Protein AF-A0A061QV25-F1 (afdb_monomer)

Mean predicted aligned error: 10.91 Å

Secondary structure (DSSP, 8-state):
---TTS-PPPPHHHHHHHHHHHHHHHTTHHHHHHHHHHHHHHH--S-HHHHHHHHHH-SSGGGGPBPTTT--BHHHHHHHHHHHHHH-TT-SSEEEHHHHHHHHHHHHTTTS-HHHHHHHHHHH--S-SSEEEHHHHHHHHHHHHTTS-HHHHHHHHHHHT-

Foldseek 3Di:
DPDPPVPDPPDPVVVVVVVVVCVCVVVVVVVLVVVLVVCCVVQVQPDSVQLNVCCVPDPDNQQSRADPQLSHGVVLLVLLVVLVVLQPPVPPQKHFLVSVLVLCCVQVVVQDPNVVVVVLSVVLCPVVPRIDGSSSSSNSVSVRCVPPDPVVSVVSSVSSND

Radius of gyration: 24.18 Å; Cα contacts (8 Å, |Δi|>4): 118; chains: 1; bounding box: 62×30×82 Å

Structure (mmCIF, N/CA/C/O backbone):
data_AF-A0A061QV25-F1
#
_entry.id   AF-A0A061QV25-F1
#
loop_
_atom_site.group_PDB
_atom_site.id
_atom_site.type_symbol
_atom_site.label_atom_id
_atom_site.label_alt_id
_atom_site.label_comp_id
_atom_site.label_asym_id
_atom_site.label_entity_id
_atom_site.label_seq_id
_atom_site.pdbx_PDB_ins_code
_atom_site.Cartn_x
_atom_site.Cartn_y
_atom_site.Cartn_z
_atom_site.occupancy
_atom_site.B_iso_or_equiv
_atom_site.auth_seq_id
_atom_site.auth_comp_id
_atom_site.auth_asym_id
_atom_site.auth_atom_id
_atom_site.pdbx_PDB_model_num
ATOM 1 N N . MET A 1 1 ? 40.208 -1.517 -59.975 1.00 44.09 1 MET A N 1
ATOM 2 C CA . MET A 1 1 ? 39.619 -0.230 -59.551 1.00 44.09 1 MET A CA 1
ATOM 3 C C . MET A 1 1 ? 38.398 -0.573 -58.708 1.00 44.09 1 MET A C 1
ATOM 5 O O . MET A 1 1 ? 37.330 -0.804 -59.261 1.00 44.09 1 MET A O 1
ATOM 9 N N . VAL A 1 2 ? 38.594 -0.791 -57.404 1.00 48.84 2 VAL A N 1
ATOM 10 C CA . VAL A 1 2 ? 37.489 -1.105 -56.482 1.00 48.84 2 VAL A CA 1
ATOM 11 C C . VAL A 1 2 ? 36.671 0.175 -56.362 1.00 48.84 2 VAL A C 1
ATOM 13 O O . VAL A 1 2 ? 37.226 1.235 -56.077 1.00 48.84 2 VAL A O 1
ATOM 16 N N . ARG A 1 3 ? 35.397 0.118 -56.752 1.00 46.81 3 ARG A N 1
ATOM 17 C CA . ARG A 1 3 ? 34.536 1.298 -56.796 1.00 46.81 3 ARG A CA 1
ATOM 18 C C . ARG A 1 3 ? 34.309 1.776 -55.361 1.00 46.81 3 ARG A C 1
ATOM 20 O O .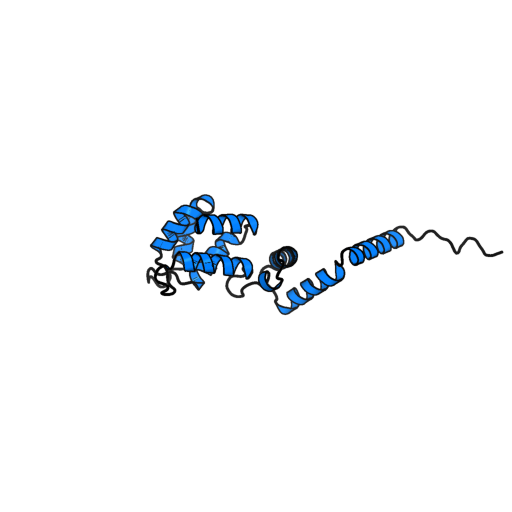 ARG A 1 3 ? 33.953 0.983 -54.503 1.00 46.81 3 ARG A O 1
ATOM 27 N N . HIS A 1 4 ? 34.453 3.078 -55.138 1.00 51.75 4 HIS A N 1
ATOM 28 C CA . HIS A 1 4 ? 34.152 3.804 -53.893 1.00 51.75 4 HIS A CA 1
ATOM 29 C C . HIS A 1 4 ? 32.644 3.790 -53.522 1.00 51.75 4 HIS A C 1
ATOM 31 O O . HIS A 1 4 ? 32.154 4.717 -52.892 1.00 51.75 4 HIS A O 1
ATOM 37 N N . VAL A 1 5 ? 31.889 2.784 -53.976 1.00 45.66 5 VAL A N 1
ATOM 38 C CA . VAL A 1 5 ? 30.440 2.631 -53.760 1.00 45.66 5 VAL A CA 1
ATOM 39 C C . VAL A 1 5 ? 30.118 1.673 -52.611 1.00 45.66 5 VAL A C 1
ATOM 41 O O . VAL A 1 5 ? 28.973 1.630 -52.186 1.00 45.66 5 VAL A O 1
ATOM 44 N N . ASP A 1 6 ? 31.119 0.960 -52.083 1.00 50.97 6 ASP A N 1
ATOM 45 C CA . ASP A 1 6 ? 30.957 0.036 -50.948 1.00 50.97 6 ASP A CA 1
ATOM 46 C C . ASP A 1 6 ? 31.120 0.727 -49.579 1.00 50.97 6 ASP A C 1
ATOM 48 O O . ASP A 1 6 ? 31.023 0.084 -48.540 1.00 50.97 6 ASP A O 1
ATOM 52 N N . ALA A 1 7 ? 31.358 2.041 -49.567 1.00 58.09 7 ALA A N 1
ATOM 53 C CA . ALA A 1 7 ? 31.405 2.869 -48.364 1.00 58.09 7 ALA A CA 1
ATOM 54 C C . ALA A 1 7 ? 30.328 3.956 -48.457 1.00 58.09 7 ALA A C 1
ATOM 56 O O . ALA A 1 7 ? 30.626 5.148 -48.491 1.00 58.09 7 ALA A O 1
ATOM 57 N N . LEU A 1 8 ? 29.069 3.539 -48.606 1.00 56.41 8 LEU A N 1
ATOM 58 C CA . LEU A 1 8 ? 27.955 4.433 -48.317 1.00 56.41 8 LEU A CA 1
ATOM 59 C C . LEU A 1 8 ? 27.923 4.614 -46.801 1.00 56.41 8 LEU A C 1
ATOM 61 O O . LEU A 1 8 ? 27.930 3.623 -46.071 1.00 56.41 8 LEU A O 1
ATOM 65 N N . ASP A 1 9 ? 27.924 5.865 -46.339 1.00 60.78 9 ASP A N 1
ATOM 66 C CA . ASP A 1 9 ? 27.658 6.137 -44.932 1.00 60.78 9 ASP A CA 1
ATOM 67 C C . ASP A 1 9 ? 26.323 5.471 -44.570 1.00 60.78 9 ASP A C 1
ATOM 69 O O . ASP A 1 9 ? 25.354 5.629 -45.328 1.00 60.78 9 ASP A O 1
ATOM 73 N N . PRO A 1 10 ? 26.263 4.711 -43.461 1.00 61.62 10 PRO A N 1
ATOM 74 C CA . PRO A 1 10 ? 25.038 4.048 -43.048 1.00 61.62 10 PRO A CA 1
ATOM 75 C C . PRO A 1 10 ? 23.926 5.084 -42.971 1.00 61.62 10 PRO A C 1
ATOM 77 O O . PRO A 1 10 ? 24.135 6.214 -42.498 1.00 61.62 10 PRO A O 1
ATOM 80 N N . LEU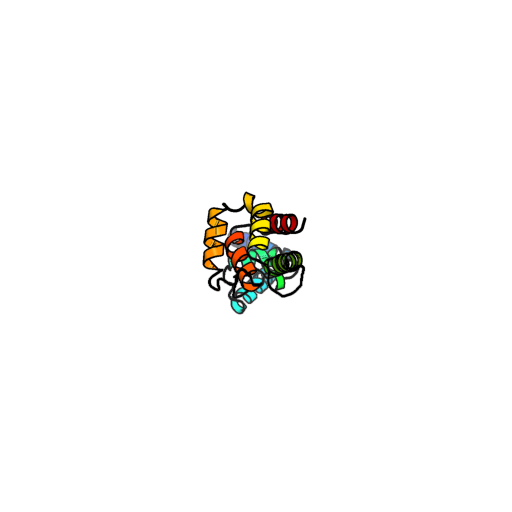 A 1 11 ? 22.759 4.707 -43.497 1.00 63.84 11 LEU A N 1
ATOM 81 C CA . LEU A 1 11 ? 21.613 5.603 -43.558 1.00 63.84 11 LEU A CA 1
ATOM 82 C C . LEU A 1 11 ? 21.346 6.156 -42.148 1.00 63.84 11 LEU A C 1
ATOM 84 O O . LEU A 1 11 ? 21.580 5.449 -41.163 1.00 63.84 11 LEU A O 1
ATOM 88 N N . PRO A 1 12 ? 20.864 7.403 -42.014 1.00 65.25 12 PRO A N 1
ATOM 89 C CA . PRO A 1 12 ? 20.603 8.005 -40.707 1.00 65.25 12 PRO A CA 1
ATOM 90 C C . PRO A 1 12 ? 19.803 7.076 -39.780 1.00 65.25 12 PRO A C 1
ATOM 92 O O . PRO A 1 12 ? 20.125 6.967 -38.601 1.00 65.25 12 PRO A O 1
ATOM 95 N N . ASP A 1 13 ? 18.851 6.330 -40.345 1.00 68.25 13 ASP A N 1
ATOM 96 C CA . ASP A 1 13 ? 18.015 5.354 -39.643 1.00 68.25 13 ASP A CA 1
ATOM 97 C C . ASP A 1 13 ? 18.793 4.120 -39.143 1.00 68.25 13 ASP A C 1
ATOM 99 O O . ASP A 1 13 ? 18.499 3.609 -38.065 1.00 68.25 13 ASP A O 1
ATOM 103 N N . GLU A 1 14 ? 19.806 3.647 -39.878 1.00 73.25 14 GLU A N 1
ATOM 104 C CA . GLU A 1 14 ? 20.665 2.534 -39.441 1.00 73.25 14 GLU A CA 1
ATOM 105 C C . GLU A 1 14 ? 21.566 2.957 -38.279 1.00 73.25 14 GLU A C 1
ATOM 107 O O . GLU A 1 14 ? 21.674 2.232 -37.293 1.00 73.25 14 GLU A O 1
ATOM 112 N N . ARG A 1 15 ? 22.133 4.169 -38.338 1.00 71.38 15 ARG A N 1
ATOM 113 C CA . ARG A 1 15 ? 22.953 4.720 -37.247 1.00 71.38 15 ARG A CA 1
ATOM 114 C C . ARG A 1 15 ? 22.147 4.958 -35.977 1.00 71.38 15 ARG A C 1
ATOM 116 O O . ARG A 1 15 ? 22.659 4.726 -34.887 1.00 71.38 15 ARG A O 1
ATOM 123 N N . ILE A 1 16 ? 20.911 5.439 -36.113 1.00 71.75 16 ILE A N 1
ATOM 124 C CA . ILE A 1 16 ? 19.990 5.611 -34.983 1.00 71.75 16 ILE A CA 1
ATOM 125 C C . ILE A 1 16 ? 19.665 4.243 -34.380 1.00 71.75 16 ILE A C 1
ATOM 127 O O . ILE A 1 16 ? 19.797 4.066 -33.177 1.00 71.75 16 ILE A O 1
ATOM 131 N N . LYS A 1 17 ? 19.356 3.244 -35.213 1.00 76.50 17 LYS A N 1
ATOM 132 C CA . LYS A 1 17 ? 19.066 1.881 -34.754 1.00 76.50 17 LYS A CA 1
ATOM 133 C C . LYS A 1 17 ? 20.247 1.223 -34.030 1.00 76.50 17 LYS A C 1
ATOM 135 O O . LYS A 1 17 ? 20.035 0.531 -33.039 1.00 76.50 17 LYS A O 1
ATOM 140 N N . GLU A 1 18 ? 21.474 1.420 -34.508 1.00 78.25 18 GLU A N 1
ATOM 141 C CA . GLU A 1 18 ? 22.686 0.936 -33.832 1.00 78.25 18 GLU A CA 1
ATOM 142 C C . GLU A 1 18 ? 22.920 1.650 -32.496 1.00 78.25 18 GLU A C 1
ATOM 144 O O . GLU A 1 18 ? 23.213 0.989 -31.502 1.00 78.25 18 GLU A O 1
ATOM 149 N N . GLN A 1 19 ? 22.730 2.973 -32.443 1.00 73.81 19 GLN A N 1
ATOM 150 C CA . GLN A 1 19 ? 22.835 3.745 -31.198 1.00 73.81 19 GLN A CA 1
ATOM 151 C C . GLN A 1 19 ? 21.773 3.336 -30.174 1.00 73.81 19 GLN A C 1
ATOM 153 O O . GLN A 1 19 ? 22.088 3.193 -28.993 1.00 73.81 19 GLN A O 1
ATOM 158 N N . ASP A 1 20 ? 20.539 3.103 -30.621 1.00 73.50 20 ASP A N 1
ATOM 159 C CA . ASP A 1 20 ? 19.451 2.612 -29.778 1.00 73.50 20 ASP A CA 1
ATOM 160 C C . ASP A 1 20 ? 19.766 1.203 -29.249 1.00 73.50 20 ASP A C 1
ATOM 162 O O . ASP A 1 20 ? 19.610 0.941 -28.057 1.00 73.50 20 ASP A O 1
ATOM 166 N N . ALA A 1 21 ? 20.280 0.305 -30.098 1.00 75.62 21 ALA A N 1
ATOM 167 C CA . ALA A 1 21 ? 20.674 -1.046 -29.696 1.00 75.62 21 ALA A CA 1
ATOM 168 C C . ALA A 1 21 ? 21.850 -1.048 -28.703 1.00 75.62 21 ALA A C 1
ATOM 170 O O . ALA A 1 21 ? 21.822 -1.775 -27.706 1.00 75.62 21 ALA A O 1
ATOM 171 N N . GLU A 1 22 ? 22.869 -0.214 -28.930 1.00 77.69 22 GLU A N 1
ATOM 172 C CA . GLU A 1 22 ? 23.967 -0.029 -27.977 1.00 77.69 22 GLU A CA 1
ATOM 173 C C . GLU A 1 22 ? 23.465 0.534 -26.649 1.00 77.69 22 GLU A C 1
ATOM 175 O O . GLU A 1 22 ? 23.900 0.077 -25.592 1.00 77.69 22 GLU A O 1
ATOM 180 N N . TYR A 1 23 ? 22.543 1.497 -26.676 1.00 75.44 23 TYR A N 1
ATOM 181 C CA . TYR A 1 23 ? 21.963 2.078 -25.470 1.00 75.44 23 TYR A CA 1
ATOM 182 C C . TYR A 1 23 ? 21.192 1.032 -24.652 1.00 75.44 23 TYR A C 1
ATOM 184 O O . TYR A 1 23 ? 21.429 0.893 -23.448 1.00 75.44 23 TYR A O 1
ATOM 192 N N . LEU A 1 24 ? 20.324 0.252 -25.301 1.00 74.31 24 LEU A N 1
ATOM 193 C CA . LEU A 1 24 ? 19.533 -0.802 -24.661 1.00 74.31 24 LEU A CA 1
ATOM 194 C C . LEU A 1 24 ? 20.417 -1.888 -24.037 1.00 74.31 24 LEU A C 1
ATOM 196 O O . LEU A 1 24 ? 20.215 -2.255 -22.876 1.00 74.31 24 LEU A O 1
ATOM 200 N N . SER A 1 25 ? 21.444 -2.334 -24.767 1.00 76.88 25 SER A N 1
ATOM 201 C CA . SER A 1 25 ? 22.397 -3.335 -24.284 1.00 76.88 25 SER A CA 1
ATOM 202 C C . SER A 1 25 ? 23.269 -2.796 -23.148 1.00 76.88 25 SER A C 1
ATOM 204 O O . SER A 1 25 ? 23.413 -3.445 -22.112 1.00 76.88 25 SER A O 1
ATOM 206 N N . ARG A 1 26 ? 23.797 -1.573 -23.284 1.00 80.00 26 ARG A N 1
ATOM 207 C CA . ARG A 1 26 ? 24.657 -0.937 -22.273 1.00 80.00 26 ARG A CA 1
ATOM 208 C C . ARG A 1 26 ? 23.951 -0.749 -20.936 1.00 80.00 26 ARG A C 1
ATOM 210 O O . ARG A 1 26 ? 24.594 -0.832 -19.891 1.00 80.00 26 ARG A O 1
ATOM 217 N N . HIS A 1 27 ? 22.655 -0.464 -20.971 1.00 73.94 27 HIS A N 1
ATOM 218 C CA . HIS A 1 27 ? 21.843 -0.251 -19.778 1.00 73.94 27 HIS A CA 1
ATOM 219 C C . HIS A 1 27 ? 21.061 -1.500 -19.348 1.00 73.94 27 HIS A C 1
ATOM 221 O O . HIS A 1 27 ? 20.286 -1.421 -18.397 1.00 73.94 27 HIS A O 1
ATOM 227 N N . ASN A 1 28 ? 21.282 -2.645 -20.009 1.00 78.81 28 ASN A N 1
ATOM 228 C CA . ASN A 1 28 ? 20.613 -3.919 -19.729 1.00 78.81 28 ASN A CA 1
ATOM 229 C C . ASN A 1 28 ? 19.071 -3.798 -19.719 1.00 78.81 28 ASN A C 1
ATOM 231 O O . ASN A 1 28 ? 18.374 -4.503 -18.983 1.00 78.81 28 ASN A O 1
ATOM 235 N N . ILE A 1 29 ? 18.546 -2.864 -20.523 1.00 77.31 29 ILE A N 1
ATOM 236 C CA . ILE A 1 29 ? 17.126 -2.491 -20.543 1.00 77.31 29 ILE A CA 1
ATOM 237 C C . ILE A 1 29 ? 16.299 -3.631 -21.129 1.00 77.31 29 ILE A C 1
ATOM 239 O O . ILE A 1 29 ? 15.216 -3.901 -20.621 1.00 77.31 29 ILE A O 1
ATOM 243 N N . ASP A 1 30 ? 16.822 -4.340 -22.132 1.00 76.00 30 ASP A N 1
ATOM 244 C CA . ASP A 1 30 ? 16.099 -5.419 -22.811 1.00 76.00 30 ASP A CA 1
ATOM 245 C C . ASP A 1 30 ? 15.748 -6.565 -21.860 1.00 76.00 30 ASP A C 1
ATOM 247 O O . ASP A 1 30 ? 14.586 -6.949 -21.768 1.00 76.00 30 ASP A O 1
ATOM 251 N N . SER A 1 31 ? 16.718 -7.055 -21.081 1.00 81.75 31 SER A N 1
ATOM 252 C CA . SER A 1 31 ? 16.471 -8.122 -20.102 1.00 81.75 31 SER A CA 1
ATOM 253 C C . SER A 1 31 ? 15.532 -7.676 -18.983 1.00 81.75 31 SER A C 1
ATOM 255 O O . SER A 1 31 ? 14.682 -8.438 -18.537 1.00 81.75 31 SER A O 1
ATOM 257 N N . LEU A 1 32 ? 15.660 -6.423 -18.538 1.00 81.00 32 LEU A N 1
ATOM 258 C CA . LEU A 1 32 ? 14.824 -5.878 -17.473 1.00 81.00 32 LEU A CA 1
ATOM 259 C C . LEU A 1 32 ? 13.376 -5.687 -17.947 1.00 81.00 32 LEU A C 1
ATOM 261 O O . LEU A 1 32 ? 12.430 -5.995 -17.224 1.00 81.00 32 LEU A O 1
ATOM 265 N N . PHE A 1 33 ? 13.193 -5.217 -19.179 1.00 83.19 33 PHE A N 1
ATOM 266 C CA . PHE A 1 33 ? 11.877 -5.086 -19.785 1.00 83.19 33 PHE A CA 1
ATOM 267 C C . PHE A 1 33 ? 11.254 -6.455 -20.079 1.00 83.19 33 PHE A C 1
ATOM 269 O O . PHE A 1 33 ? 10.069 -6.644 -19.809 1.00 83.19 33 PHE A O 1
ATOM 276 N N . GLU A 1 34 ? 12.041 -7.422 -20.558 1.00 86.88 34 GLU A N 1
ATOM 277 C CA . GLU A 1 34 ? 11.600 -8.803 -20.759 1.00 86.88 34 GLU A CA 1
ATOM 278 C C . GLU A 1 34 ? 11.091 -9.422 -19.451 1.00 86.88 34 GLU A C 1
ATOM 280 O O . GLU A 1 34 ? 9.966 -9.925 -19.413 1.00 86.88 34 GLU A O 1
ATOM 285 N N . ASP A 1 35 ? 11.851 -9.304 -18.361 1.00 88.44 35 ASP A N 1
ATOM 286 C CA . ASP A 1 35 ? 11.457 -9.817 -17.048 1.00 88.44 35 ASP A CA 1
ATOM 287 C C . ASP A 1 35 ? 10.148 -9.184 -16.550 1.00 88.44 35 ASP A C 1
ATOM 289 O O . ASP A 1 35 ? 9.250 -9.882 -16.063 1.00 88.44 35 ASP A O 1
ATOM 293 N N . ILE A 1 36 ? 10.002 -7.860 -16.686 1.00 87.44 36 ILE A N 1
ATOM 294 C CA . ILE A 1 36 ? 8.782 -7.145 -16.284 1.00 87.44 36 ILE A CA 1
ATOM 295 C C . ILE A 1 36 ? 7.590 -7.585 -17.143 1.00 87.44 36 ILE A C 1
ATOM 297 O O . ILE A 1 36 ? 6.510 -7.843 -16.604 1.00 87.44 36 ILE A O 1
ATOM 301 N N . LEU A 1 37 ? 7.765 -7.721 -18.462 1.00 88.44 37 LEU A N 1
ATOM 302 C CA . LEU A 1 37 ? 6.715 -8.194 -19.366 1.00 88.44 37 LEU A CA 1
ATOM 303 C C . LEU A 1 37 ? 6.288 -9.631 -19.053 1.00 88.44 37 LEU A C 1
ATOM 305 O O . LEU A 1 37 ? 5.088 -9.915 -19.006 1.00 88.44 37 LEU A O 1
ATOM 309 N N . GLN A 1 38 ? 7.236 -10.533 -18.793 1.00 90.31 38 GLN A N 1
ATOM 310 C CA . GLN A 1 38 ? 6.924 -11.904 -18.389 1.00 90.31 38 GLN A CA 1
ATOM 311 C C . GLN A 1 38 ? 6.108 -11.913 -17.091 1.00 90.31 38 GLN A C 1
ATOM 313 O O . GLN A 1 38 ? 5.066 -12.569 -17.008 1.00 90.31 38 GLN A O 1
ATOM 318 N N . ARG A 1 39 ? 6.517 -11.121 -16.094 1.00 89.25 39 ARG A N 1
ATOM 319 C CA . ARG A 1 39 ? 5.787 -10.987 -14.825 1.00 89.25 39 ARG A CA 1
ATOM 320 C C . ARG A 1 39 ? 4.385 -10.407 -15.014 1.00 89.25 39 ARG A C 1
ATOM 322 O O . ARG A 1 39 ? 3.453 -10.913 -14.393 1.00 89.25 39 ARG A O 1
ATOM 329 N N . LEU A 1 40 ? 4.202 -9.418 -15.892 1.00 89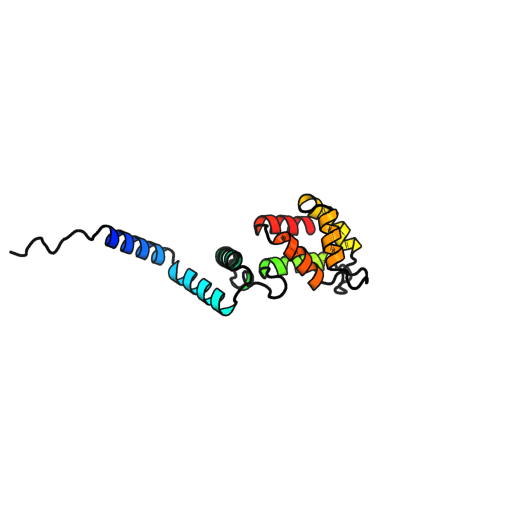.69 40 LEU A N 1
ATOM 330 C CA . LEU A 1 40 ? 2.880 -8.872 -16.226 1.00 89.69 40 LEU A CA 1
ATOM 331 C C . LEU A 1 40 ? 1.944 -9.941 -16.801 1.00 89.69 40 LEU A C 1
ATOM 333 O O . LEU A 1 40 ? 0.778 -10.009 -16.410 1.00 89.69 40 LEU A O 1
ATOM 337 N N . LEU A 1 41 ? 2.445 -10.797 -17.697 1.00 90.00 41 LEU A N 1
ATOM 338 C CA . LEU A 1 41 ? 1.646 -11.857 -18.321 1.00 90.00 41 LEU A CA 1
ATOM 339 C C . LEU A 1 41 ? 1.246 -12.955 -17.329 1.00 90.00 41 LEU A C 1
ATOM 341 O O . LEU A 1 41 ? 0.127 -13.473 -17.408 1.00 90.00 41 LEU A O 1
ATOM 345 N N . VAL A 1 42 ? 2.148 -13.302 -16.408 1.00 90.00 42 VAL A N 1
ATOM 346 C CA . VAL A 1 42 ? 1.915 -14.326 -15.382 1.00 90.00 42 VAL A CA 1
ATOM 347 C C . VAL A 1 42 ? 0.981 -13.805 -14.292 1.00 90.00 42 VAL A C 1
ATOM 349 O O . VAL A 1 42 ? 0.009 -14.473 -13.948 1.00 90.00 42 VAL A O 1
ATOM 352 N N . GLN A 1 43 ? 1.262 -12.620 -13.748 1.00 87.25 43 GLN A N 1
ATOM 353 C CA . GLN A 1 43 ? 0.560 -12.104 -12.573 1.00 87.25 43 GLN A CA 1
ATOM 354 C C . GLN A 1 43 ? -0.732 -11.363 -12.906 1.00 87.25 43 GLN A C 1
ATOM 356 O O . GLN A 1 43 ? -1.633 -11.341 -12.072 1.00 87.25 43 GLN A O 1
ATOM 361 N N . LYS A 1 44 ? -0.831 -10.771 -14.105 1.00 88.94 44 LYS A N 1
ATOM 362 C CA . LYS A 1 44 ? -1.985 -9.975 -14.561 1.00 88.94 44 LYS A CA 1
ATOM 363 C C . LYS A 1 44 ? -2.463 -8.980 -13.487 1.00 88.94 44 LYS A C 1
ATOM 365 O O . LYS A 1 44 ? -3.608 -9.074 -13.033 1.00 88.94 44 LYS A O 1
ATOM 370 N N . PRO A 1 45 ? -1.581 -8.066 -13.036 1.00 89.62 45 PRO A N 1
ATOM 371 C CA . PRO A 1 45 ? -1.894 -7.129 -11.962 1.00 89.62 45 PRO A CA 1
ATOM 372 C C . PRO A 1 45 ? -3.085 -6.234 -12.323 1.00 89.62 45 PRO A C 1
ATOM 374 O O . PRO A 1 45 ? -3.341 -5.955 -13.494 1.00 89.62 45 PRO A O 1
ATOM 377 N N . LYS A 1 46 ? -3.809 -5.742 -11.312 1.00 87.50 46 LYS A N 1
ATOM 378 C CA . LYS A 1 46 ? -4.947 -4.834 -11.531 1.00 87.50 46 LYS A CA 1
ATOM 379 C C . LYS A 1 46 ? -4.481 -3.493 -12.101 1.00 87.50 46 LYS A C 1
ATOM 381 O O . LYS A 1 46 ? -5.103 -2.975 -13.026 1.00 87.50 46 LYS A O 1
ATOM 386 N N . ASP A 1 47 ? -3.381 -2.957 -11.577 1.00 88.44 47 ASP A N 1
ATOM 387 C CA . ASP A 1 47 ? -2.760 -1.720 -12.049 1.00 88.44 47 ASP A CA 1
ATOM 388 C C . ASP A 1 47 ? -1.402 -2.015 -12.698 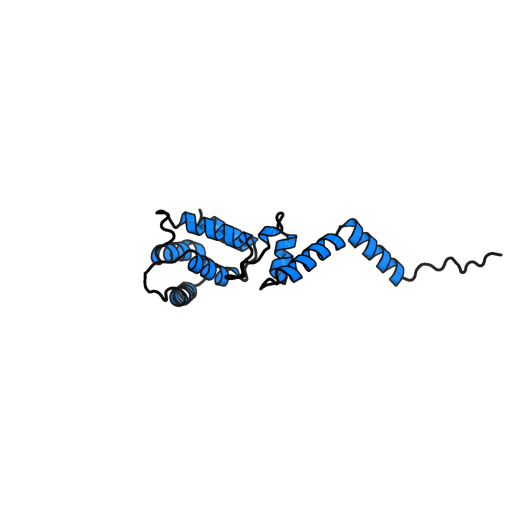1.00 88.44 47 ASP A C 1
ATOM 390 O O . ASP A 1 47 ? -0.366 -2.089 -12.039 1.00 88.44 47 ASP A O 1
ATOM 394 N N . HIS A 1 48 ? -1.412 -2.211 -14.013 1.00 89.62 48 HIS A N 1
ATOM 395 C CA . HIS A 1 48 ? -0.226 -2.595 -14.775 1.00 89.62 48 HIS A CA 1
ATOM 396 C C . HIS A 1 48 ? 0.859 -1.511 -14.738 1.00 89.62 48 HIS A C 1
ATOM 398 O O . HIS A 1 48 ? 2.042 -1.835 -14.690 1.00 89.62 48 HIS A O 1
ATOM 404 N N . ILE A 1 49 ? 0.474 -0.229 -14.730 1.00 88.31 49 ILE A N 1
ATOM 405 C CA . ILE A 1 49 ? 1.433 0.881 -14.725 1.00 88.31 49 ILE A CA 1
ATOM 406 C C . ILE A 1 49 ? 2.091 0.989 -13.356 1.00 88.31 49 ILE A C 1
ATOM 408 O O . ILE A 1 49 ? 3.316 1.067 -13.280 1.00 88.31 49 ILE A O 1
ATOM 412 N N . GLN A 1 50 ? 1.305 0.918 -12.279 1.00 86.38 50 GLN A N 1
ATOM 413 C CA . GLN A 1 50 ? 1.867 0.919 -10.933 1.00 86.38 50 GLN A CA 1
ATOM 414 C C . GLN A 1 50 ? 2.760 -0.304 -10.696 1.00 86.38 50 GLN A C 1
ATOM 416 O O . GLN A 1 50 ? 3.809 -0.165 -10.080 1.00 86.38 50 GLN A O 1
ATOM 421 N N . PHE A 1 51 ? 2.407 -1.476 -11.236 1.00 90.44 51 PHE A N 1
ATOM 422 C CA . PHE A 1 51 ? 3.251 -2.673 -11.161 1.00 90.44 51 PHE A CA 1
ATOM 423 C C . PHE A 1 51 ? 4.615 -2.474 -11.832 1.00 90.44 51 PHE A C 1
ATOM 425 O O . PHE A 1 51 ? 5.632 -2.879 -11.274 1.00 90.44 51 PHE A O 1
ATOM 432 N N . ILE A 1 52 ? 4.652 -1.847 -13.014 1.00 89.06 52 ILE A N 1
ATOM 433 C CA . ILE A 1 52 ? 5.910 -1.544 -13.712 1.00 89.06 52 ILE A CA 1
ATOM 434 C C . ILE A 1 52 ? 6.732 -0.551 -12.891 1.00 89.06 52 ILE A C 1
ATOM 436 O O . ILE A 1 52 ? 7.907 -0.798 -12.652 1.00 89.06 52 ILE A O 1
ATOM 440 N N . ILE A 1 53 ? 6.115 0.540 -12.423 1.00 87.19 53 ILE A N 1
ATOM 441 C CA . ILE A 1 53 ? 6.783 1.542 -11.579 1.00 87.19 53 ILE A CA 1
ATOM 442 C C . ILE A 1 53 ? 7.392 0.872 -10.344 1.00 87.19 53 ILE A C 1
ATOM 444 O O . ILE A 1 53 ? 8.571 1.057 -10.063 1.00 87.19 53 ILE A O 1
ATOM 448 N N . ASP A 1 54 ? 6.615 0.051 -9.645 1.00 89.44 54 ASP A N 1
ATOM 449 C CA . ASP A 1 54 ? 7.064 -0.663 -8.454 1.00 89.44 54 ASP A CA 1
ATOM 450 C C . ASP A 1 54 ? 8.168 -1.683 -8.782 1.00 89.44 54 ASP A C 1
ATOM 452 O O . ASP A 1 54 ? 9.146 -1.774 -8.050 1.00 89.44 54 ASP A O 1
ATOM 456 N N . SER A 1 55 ? 8.078 -2.390 -9.913 1.00 88.75 55 SER A N 1
ATOM 457 C CA . SER A 1 55 ? 9.114 -3.338 -10.362 1.00 88.75 55 SER A CA 1
ATOM 458 C C . SER A 1 55 ? 10.434 -2.655 -10.727 1.00 88.75 55 SER A C 1
ATOM 460 O O . SER A 1 55 ? 11.481 -3.288 -10.662 1.00 88.75 55 SER A O 1
ATOM 462 N N . LEU A 1 56 ? 10.386 -1.380 -11.125 1.00 87.88 56 LEU A N 1
ATOM 463 C CA . LEU A 1 56 ? 11.569 -0.569 -11.419 1.00 87.88 56 LEU A CA 1
ATOM 464 C C . LEU A 1 56 ? 12.162 0.083 -10.167 1.00 87.88 56 LEU A C 1
ATOM 466 O O . LEU A 1 56 ? 13.363 0.337 -10.124 1.00 87.88 56 LEU A O 1
ATOM 470 N N . LEU A 1 57 ? 11.321 0.417 -9.186 1.00 85.62 57 LEU A N 1
ATOM 471 C CA . LEU A 1 57 ? 11.730 1.152 -7.989 1.00 85.62 57 LEU A CA 1
ATOM 472 C C . LEU A 1 57 ? 12.140 0.244 -6.828 1.00 85.62 57 LEU A C 1
ATOM 474 O O . LEU A 1 57 ? 12.895 0.688 -5.966 1.00 85.62 57 LEU A O 1
ATOM 478 N N . PHE A 1 58 ? 11.619 -0.980 -6.756 1.00 86.75 58 PHE A N 1
ATOM 479 C CA . PHE A 1 58 ? 11.892 -1.888 -5.647 1.00 86.75 58 PHE A CA 1
ATOM 480 C C . PHE A 1 58 ? 13.069 -2.814 -5.945 1.00 86.75 58 PHE A C 1
ATOM 482 O O . PHE A 1 58 ? 13.097 -3.493 -6.968 1.0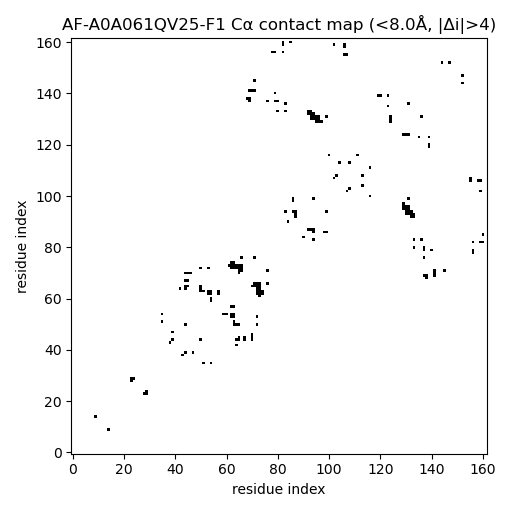0 86.75 58 PHE A O 1
ATOM 489 N N . ASP A 1 59 ? 13.992 -2.913 -4.985 1.00 85.19 59 ASP A N 1
ATOM 490 C CA . ASP A 1 59 ? 15.124 -3.846 -5.053 1.00 85.19 59 ASP A CA 1
ATOM 491 C C . ASP A 1 59 ? 14.665 -5.309 -5.085 1.00 85.19 59 ASP A C 1
ATOM 493 O O . ASP A 1 59 ? 15.303 -6.160 -5.702 1.00 85.19 59 ASP A O 1
ATOM 497 N N . ASN A 1 60 ? 13.557 -5.611 -4.398 1.00 87.31 60 ASN A N 1
ATOM 498 C CA . ASN A 1 60 ? 12.940 -6.927 -4.413 1.00 87.31 60 ASN A CA 1
ATOM 499 C C . ASN A 1 60 ? 11.732 -6.934 -5.364 1.00 87.31 60 ASN A C 1
ATOM 501 O O . ASN A 1 60 ? 10.698 -6.346 -5.043 1.00 87.31 60 ASN A O 1
ATOM 505 N N . PRO A 1 61 ? 11.790 -7.671 -6.481 1.00 84.62 61 PRO A N 1
ATOM 506 C CA . PRO A 1 61 ? 10.684 -7.740 -7.427 1.00 84.62 61 PRO A CA 1
ATOM 507 C C . PRO A 1 61 ? 9.394 -8.360 -6.860 1.00 84.62 61 PRO A C 1
ATOM 509 O O . PRO A 1 61 ? 8.313 -8.139 -7.408 1.00 84.62 61 PRO A O 1
ATOM 512 N N . ASP A 1 62 ? 9.481 -9.136 -5.774 1.00 88.62 62 ASP A N 1
ATOM 513 C CA . ASP A 1 62 ? 8.299 -9.677 -5.092 1.00 88.62 62 ASP A CA 1
ATOM 514 C C . ASP A 1 62 ? 7.481 -8.586 -4.393 1.00 88.62 62 ASP A C 1
ATOM 516 O O . ASP A 1 62 ? 6.292 -8.769 -4.134 1.00 88.62 62 ASP A O 1
ATOM 520 N N . ASP A 1 63 ? 8.086 -7.431 -4.119 1.00 90.75 63 ASP A N 1
ATOM 521 C CA . ASP A 1 63 ? 7.408 -6.314 -3.473 1.00 90.75 63 ASP A CA 1
ATOM 522 C C . ASP A 1 63 ? 6.461 -5.574 -4.410 1.00 90.75 63 ASP A C 1
ATOM 524 O O . ASP A 1 63 ? 5.484 -4.994 -3.936 1.00 90.75 63 ASP A O 1
ATOM 528 N N . ALA A 1 64 ? 6.696 -5.656 -5.723 1.00 90.25 64 ALA A N 1
ATOM 529 C CA . ALA A 1 64 ? 5.839 -5.077 -6.753 1.00 90.25 64 ALA A CA 1
ATOM 530 C C . ALA A 1 64 ? 4.573 -5.907 -7.017 1.00 90.25 64 ALA A C 1
ATOM 532 O O . ALA A 1 64 ? 3.601 -5.392 -7.571 1.00 90.25 64 ALA A O 1
ATOM 533 N N . VAL A 1 65 ? 4.560 -7.180 -6.602 1.00 91.88 65 VAL A N 1
ATOM 534 C CA . VAL A 1 65 ? 3.421 -8.093 -6.777 1.00 91.88 65 VAL A CA 1
ATOM 535 C C . VAL A 1 65 ? 2.180 -7.500 -6.144 1.00 91.88 65 VAL A C 1
ATOM 537 O O . VAL A 1 65 ? 2.190 -7.146 -4.967 1.00 91.88 65 VAL A O 1
ATOM 540 N N . GLN A 1 66 ? 1.105 -7.407 -6.919 1.00 91.44 66 GLN A N 1
ATOM 541 C CA . GLN A 1 66 ? -0.148 -6.866 -6.418 1.00 91.44 66 GLN A CA 1
ATOM 542 C C . GLN A 1 66 ? -0.963 -7.934 -5.710 1.00 91.44 66 GLN A C 1
ATOM 544 O O . GLN A 1 66 ? -1.152 -9.044 -6.208 1.00 91.44 66 GLN A O 1
ATOM 549 N N . ASP A 1 67 ? -1.478 -7.565 -4.548 1.00 89.06 67 ASP A N 1
ATOM 550 C CA . ASP A 1 67 ? -2.428 -8.365 -3.809 1.00 89.06 67 ASP A CA 1
ATOM 551 C C . ASP A 1 67 ? -3.753 -8.486 -4.597 1.00 89.06 67 ASP A C 1
ATOM 553 O O . ASP A 1 67 ? -4.317 -7.469 -5.022 1.00 89.06 67 ASP A O 1
ATOM 557 N N . PRO A 1 68 ? -4.286 -9.703 -4.813 1.00 84.56 68 PRO A N 1
ATOM 558 C CA . PRO A 1 68 ? -5.494 -9.903 -5.613 1.00 84.56 68 PRO A CA 1
ATOM 559 C C . PRO A 1 68 ? -6.745 -9.236 -5.035 1.00 84.56 68 PRO A C 1
ATOM 561 O O . PRO A 1 68 ? -7.651 -8.873 -5.794 1.00 84.56 68 PRO A O 1
ATOM 564 N N . LEU A 1 69 ? -6.824 -9.067 -3.713 1.00 81.38 69 LEU A N 1
ATOM 565 C CA . LEU A 1 69 ? -7.985 -8.482 -3.050 1.00 81.38 69 LEU A CA 1
ATOM 566 C C . LEU A 1 69 ? -7.960 -6.959 -3.207 1.00 81.38 69 LEU A C 1
ATOM 568 O O . LEU A 1 69 ? -8.851 -6.366 -3.824 1.00 81.38 69 LEU A O 1
ATOM 572 N N . THR A 1 70 ? -6.885 -6.336 -2.745 1.00 84.62 70 THR A N 1
ATOM 573 C CA . THR A 1 70 ? -6.749 -4.881 -2.627 1.00 84.62 70 THR A CA 1
ATOM 574 C C . THR A 1 70 ? -6.197 -4.204 -3.882 1.00 84.62 70 THR A C 1
ATOM 576 O O . THR A 1 70 ? -6.498 -3.036 -4.131 1.00 84.62 70 THR A O 1
ATOM 579 N N . GLY A 1 71 ? -5.429 -4.924 -4.706 1.00 86.88 71 GLY A N 1
ATOM 580 C CA . GLY A 1 71 ? -4.697 -4.378 -5.853 1.00 86.88 71 GLY A CA 1
ATOM 581 C C . GLY A 1 71 ? -3.454 -3.567 -5.473 1.00 86.88 71 GLY A C 1
ATOM 582 O O . GLY A 1 71 ? -2.830 -2.979 -6.351 1.00 86.88 71 GLY A O 1
ATOM 583 N N . MET A 1 72 ? -3.097 -3.507 -4.188 1.00 89.00 72 MET A N 1
ATOM 584 C CA . MET A 1 72 ? -1.881 -2.839 -3.726 1.00 89.00 72 MET A CA 1
ATOM 585 C C . MET A 1 72 ? -0.668 -3.740 -3.911 1.00 89.00 72 MET A C 1
ATOM 587 O O . MET A 1 72 ? -0.778 -4.958 -3.797 1.00 89.00 72 MET A O 1
ATOM 591 N N . SER A 1 73 ? 0.503 -3.150 -4.133 1.00 92.31 73 SER A N 1
ATOM 592 C CA . SER A 1 73 ? 1.754 -3.899 -4.116 1.00 92.31 73 SER A CA 1
ATOM 593 C C . SER A 1 73 ? 2.040 -4.477 -2.725 1.00 92.31 73 SER A C 1
ATOM 595 O O . SER A 1 73 ? 1.683 -3.885 -1.699 1.00 92.31 73 SER A O 1
ATOM 597 N N . ARG A 1 74 ? 2.693 -5.643 -2.672 1.00 91.56 74 ARG A N 1
ATOM 598 C CA . ARG A 1 74 ? 3.086 -6.319 -1.425 1.00 91.56 74 ARG A CA 1
ATOM 599 C C . ARG A 1 74 ? 3.898 -5.413 -0.513 1.00 91.56 74 ARG A C 1
ATOM 601 O O . ARG A 1 74 ? 3.772 -5.512 0.705 1.00 91.56 74 ARG A O 1
ATOM 608 N N . TYR A 1 75 ? 4.681 -4.502 -1.084 1.00 91.69 75 TYR A N 1
ATOM 609 C CA . TYR A 1 75 ? 5.334 -3.424 -0.350 1.00 91.69 75 TYR A CA 1
ATOM 610 C C . TYR A 1 75 ? 4.365 -2.650 0.556 1.00 91.69 75 TYR A C 1
ATOM 612 O O . TYR A 1 75 ? 4.571 -2.556 1.769 1.00 91.69 75 TYR A O 1
ATOM 620 N N . ARG A 1 76 ? 3.283 -2.121 -0.030 1.00 90.38 76 ARG A N 1
ATOM 621 C CA . ARG A 1 76 ? 2.285 -1.317 0.683 1.00 90.38 76 ARG A CA 1
ATOM 622 C C . ARG A 1 76 ? 1.490 -2.155 1.666 1.00 90.38 76 ARG A C 1
ATOM 624 O O . ARG A 1 76 ? 1.265 -1.706 2.785 1.00 90.38 76 ARG A O 1
ATOM 631 N N . VAL A 1 77 ? 1.124 -3.376 1.268 1.00 91.31 77 VAL A N 1
ATOM 632 C CA . VAL A 1 77 ? 0.431 -4.323 2.150 1.00 91.31 77 VAL A CA 1
ATOM 633 C C . VAL A 1 77 ? 1.263 -4.553 3.408 1.00 91.31 77 VAL A C 1
ATOM 635 O O . VAL A 1 77 ? 0.796 -4.212 4.486 1.00 91.31 77 VAL A O 1
ATOM 638 N N . ARG A 1 78 ? 2.528 -4.979 3.291 1.00 90.88 78 ARG A N 1
ATOM 639 C CA . ARG A 1 78 ? 3.401 -5.235 4.455 1.00 90.88 78 ARG A CA 1
ATOM 640 C C . ARG A 1 78 ? 3.555 -4.029 5.377 1.00 90.88 78 ARG A C 1
ATOM 642 O O . ARG A 1 78 ? 3.648 -4.182 6.592 1.00 90.88 78 ARG A O 1
ATOM 649 N N . LYS A 1 79 ? 3.609 -2.820 4.818 1.00 90.75 79 LYS A N 1
ATOM 650 C CA . LYS A 1 79 ? 3.668 -1.591 5.616 1.00 90.75 79 LYS A CA 1
ATOM 651 C C . LYS A 1 79 ? 2.389 -1.358 6.413 1.00 90.75 79 LYS A C 1
ATOM 653 O O . LYS A 1 79 ? 2.475 -1.050 7.595 1.00 90.75 79 LYS A O 1
ATOM 658 N N . LEU A 1 80 ? 1.227 -1.555 5.799 1.00 89.06 80 LEU A N 1
ATOM 659 C CA . LEU A 1 80 ? -0.061 -1.443 6.484 1.00 89.06 80 LEU A CA 1
ATOM 660 C C . LEU A 1 80 ? -0.269 -2.551 7.513 1.00 89.06 80 LEU A C 1
ATOM 662 O O . LEU A 1 80 ? -0.847 -2.286 8.558 1.00 89.06 80 LEU A O 1
ATOM 666 N N . GLU A 1 81 ? 0.236 -3.760 7.263 1.00 89.75 81 GLU A N 1
ATOM 667 C CA . GLU A 1 81 ? 0.213 -4.843 8.250 1.00 89.75 81 GLU A CA 1
ATOM 668 C C . GLU A 1 81 ? 0.956 -4.444 9.529 1.00 89.75 81 GLU A C 1
ATOM 670 O O . GLU A 1 81 ? 0.428 -4.636 10.617 1.00 89.75 81 GLU A O 1
ATOM 675 N N . ARG A 1 82 ? 2.120 -3.792 9.410 1.00 89.62 82 ARG A N 1
ATOM 676 C CA . ARG A 1 82 ? 2.854 -3.271 10.577 1.00 89.62 82 ARG A CA 1
ATOM 677 C C . ARG A 1 82 ? 2.090 -2.181 11.321 1.00 89.62 82 ARG A C 1
ATOM 679 O O . ARG A 1 82 ? 2.149 -2.123 12.542 1.00 89.62 82 ARG A O 1
ATOM 686 N N . VAL A 1 83 ? 1.382 -1.315 10.596 1.00 87.44 83 VAL A N 1
ATOM 687 C CA . VAL A 1 83 ? 0.517 -0.301 11.218 1.00 87.44 83 VAL A CA 1
ATOM 688 C C . VAL A 1 83 ? -0.641 -0.976 11.951 1.00 87.44 83 VAL A C 1
ATOM 690 O O . VAL A 1 83 ? -0.955 -0.588 13.070 1.00 87.44 83 VAL A O 1
ATOM 693 N N . PHE A 1 84 ? -1.248 -2.005 11.360 1.00 87.19 84 PHE A N 1
ATOM 694 C CA . PHE A 1 84 ? -2.309 -2.772 12.005 1.00 87.19 84 PHE A CA 1
ATOM 695 C C . PHE A 1 8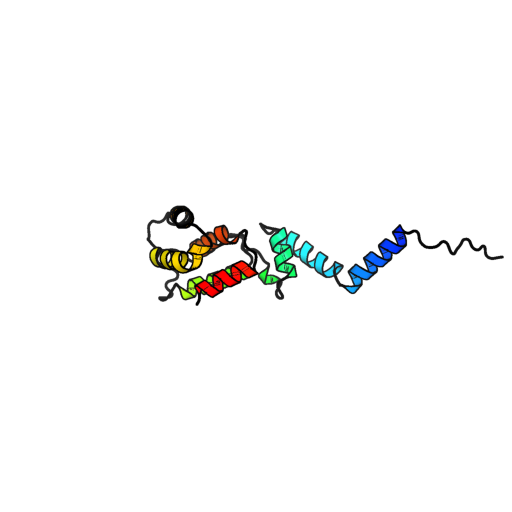4 ? -1.809 -3.426 13.297 1.00 87.19 84 PHE A C 1
ATOM 697 O O . PHE A 1 84 ? -2.420 -3.233 14.339 1.00 87.19 84 PHE A O 1
ATOM 704 N N . GLU A 1 85 ? -0.659 -4.102 13.254 1.00 87.75 85 GLU A N 1
ATOM 705 C CA . GLU A 1 85 ? -0.005 -4.698 14.430 1.00 87.75 85 GLU A CA 1
ATOM 706 C C . GLU A 1 85 ? 0.354 -3.655 15.501 1.00 87.75 85 GLU A C 1
ATOM 708 O O . GLU A 1 85 ? 0.339 -3.949 16.692 1.00 87.75 85 GLU A O 1
ATOM 713 N N . TYR A 1 86 ? 0.664 -2.420 15.100 1.00 85.31 86 TYR A N 1
ATOM 714 C CA . TYR A 1 86 ? 0.923 -1.322 16.031 1.00 85.31 86 TYR A CA 1
ATOM 715 C C . TYR A 1 86 ? -0.352 -0.833 16.746 1.00 85.31 86 TYR A C 1
ATOM 717 O O . TYR A 1 86 ? -0.294 -0.408 17.903 1.00 85.31 86 TYR A O 1
ATOM 725 N N . ILE A 1 87 ? -1.504 -0.881 16.068 1.00 82.31 87 ILE A N 1
ATOM 726 C CA . ILE A 1 87 ? -2.806 -0.491 16.631 1.00 82.31 87 ILE A CA 1
ATOM 727 C C . ILE A 1 87 ? -3.405 -1.637 17.469 1.00 82.31 87 ILE A C 1
ATOM 729 O O . ILE A 1 87 ? -3.971 -1.370 18.532 1.00 82.31 87 ILE A O 1
ATOM 733 N N . ASP A 1 88 ? -3.251 -2.886 17.021 1.00 84.81 88 ASP A N 1
ATOM 734 C CA . ASP A 1 88 ? -3.710 -4.124 17.672 1.00 84.81 88 ASP A CA 1
ATOM 735 C C . ASP A 1 88 ? -2.838 -4.483 18.892 1.00 84.81 88 ASP A C 1
ATOM 737 O O . ASP A 1 88 ? -1.976 -5.365 18.869 1.00 84.81 88 ASP A O 1
ATOM 741 N N . LYS A 1 89 ? -3.037 -3.739 19.985 1.00 78.31 89 LYS A N 1
ATOM 742 C CA . LYS A 1 89 ? -2.241 -3.862 21.218 1.00 78.31 89 LYS A CA 1
ATOM 743 C C . LYS A 1 89 ? -2.440 -5.186 21.950 1.00 78.31 89 LYS A C 1
ATOM 745 O O . LYS A 1 89 ? -1.542 -5.600 22.683 1.00 78.31 89 LYS A O 1
ATOM 750 N N . ASP A 1 90 ? -3.614 -5.794 21.831 1.00 80.69 90 ASP A N 1
ATOM 751 C CA . ASP A 1 90 ? -3.972 -7.073 22.444 1.00 80.69 90 ASP A CA 1
ATOM 752 C C . ASP A 1 90 ? -3.726 -8.276 21.525 1.00 80.69 90 ASP A C 1
ATOM 754 O O . ASP A 1 90 ? -3.778 -9.411 22.005 1.00 80.69 90 ASP A O 1
ATOM 758 N N . SER A 1 91 ? -3.338 -8.039 20.265 1.00 80.75 91 SER A N 1
ATOM 759 C CA . SER A 1 91 ? -3.009 -9.073 19.275 1.00 80.75 91 SER A CA 1
ATOM 760 C C . SER A 1 91 ? -4.150 -10.071 19.077 1.00 80.75 91 SER A C 1
ATOM 762 O O . SER A 1 91 ? -3.918 -11.268 18.876 1.00 80.75 91 SER A O 1
ATOM 764 N N . ASP A 1 92 ? -5.389 -9.586 19.169 1.00 80.62 92 ASP A N 1
ATOM 765 C CA . ASP A 1 92 ? -6.586 -10.406 18.989 1.00 80.62 92 ASP A CA 1
ATOM 766 C C . ASP A 1 92 ? -6.998 -10.510 17.504 1.00 80.62 92 ASP A C 1
ATOM 768 O O . ASP A 1 92 ? -7.918 -11.259 17.154 1.00 80.62 92 ASP A O 1
ATOM 772 N N . GLY A 1 93 ? -6.261 -9.824 16.618 1.00 78.69 93 GLY A N 1
ATOM 773 C CA . GLY A 1 93 ? -6.477 -9.808 15.175 1.00 78.69 93 GLY A CA 1
ATOM 774 C C . GLY A 1 93 ? -7.590 -8.857 14.738 1.00 78.69 93 GLY A C 1
ATOM 775 O O . GLY A 1 93 ? -8.000 -8.895 13.570 1.00 78.69 93 GLY A O 1
ATOM 776 N N . LYS A 1 94 ? -8.093 -8.023 15.652 1.00 82.25 94 LYS A N 1
ATOM 777 C CA . LYS A 1 94 ? -9.139 -7.033 15.424 1.00 82.25 94 LYS A CA 1
ATOM 778 C C . LYS A 1 94 ? -8.761 -5.725 16.111 1.00 82.25 94 LYS A C 1
ATOM 780 O O . LYS A 1 94 ? -8.105 -5.679 17.136 1.00 82.25 94 LYS A O 1
ATOM 785 N N . VAL A 1 95 ? -9.210 -4.613 15.553 1.00 82.12 95 VAL A N 1
ATOM 786 C CA . VAL A 1 95 ? -9.037 -3.301 16.191 1.00 82.12 95 VAL A CA 1
ATOM 787 C C . VAL A 1 95 ? -10.387 -2.626 16.302 1.00 82.12 95 VAL A C 1
ATOM 789 O O . VAL A 1 95 ? -11.242 -2.799 15.436 1.00 82.12 95 VAL A O 1
ATOM 792 N N . ARG A 1 96 ? -10.630 -1.867 17.371 1.00 80.31 96 ARG A N 1
ATOM 793 C CA . ARG A 1 96 ? -11.927 -1.194 17.517 1.00 80.31 96 ARG A CA 1
ATOM 794 C C . ARG A 1 96 ? -12.041 -0.104 16.469 1.00 80.31 96 ARG A C 1
ATOM 796 O O . ARG A 1 96 ? -11.092 0.646 16.232 1.00 80.31 96 ARG A O 1
ATOM 803 N N . HIS A 1 97 ? -13.236 0.061 15.921 1.00 75.19 97 HIS A N 1
ATOM 804 C CA . HIS A 1 97 ? -13.522 1.117 14.957 1.00 75.19 97 HIS A CA 1
ATOM 805 C C . HIS A 1 97 ? -13.108 2.507 15.477 1.00 75.19 97 HIS A C 1
ATOM 807 O O . HIS A 1 97 ? -12.523 3.309 14.751 1.00 75.19 97 HIS A O 1
ATOM 813 N N . GLN A 1 98 ? -13.353 2.783 16.762 1.00 74.31 98 GLN A N 1
ATOM 814 C CA . GLN A 1 98 ? -12.957 4.042 17.402 1.00 74.31 98 GLN A CA 1
ATOM 815 C C . GLN A 1 98 ? -11.438 4.246 17.420 1.00 74.31 98 GLN A C 1
ATOM 817 O O . GLN A 1 98 ? -10.984 5.369 17.210 1.00 74.31 98 GLN A O 1
ATOM 822 N N . ASP A 1 99 ? -10.656 3.183 17.619 1.00 77.88 99 ASP A N 1
ATOM 823 C CA . ASP A 1 99 ? -9.195 3.259 17.638 1.00 77.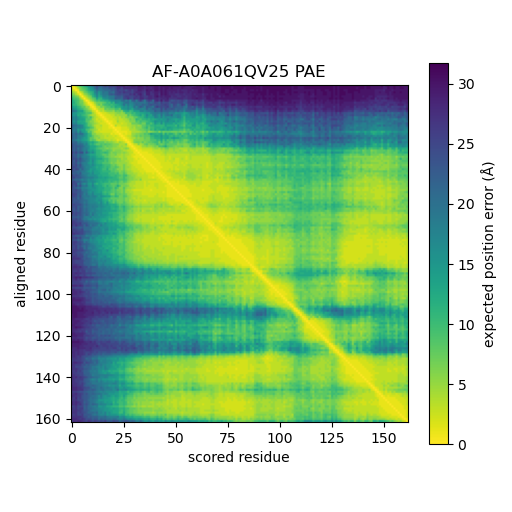88 99 ASP A CA 1
ATOM 824 C C . ASP A 1 99 ? -8.664 3.579 16.237 1.00 77.88 99 ASP A C 1
ATOM 826 O O . ASP A 1 99 ? -7.865 4.502 16.080 1.00 77.88 99 ASP A O 1
ATOM 830 N N . VAL A 1 100 ? -9.192 2.920 15.198 1.00 75.94 100 VAL A N 1
ATOM 831 C CA . VAL A 1 100 ? -8.842 3.226 13.799 1.00 75.94 100 VAL A CA 1
ATOM 832 C C . VAL A 1 100 ? -9.286 4.634 13.412 1.00 75.94 100 VAL A C 1
ATOM 834 O O . VAL A 1 100 ? -8.550 5.344 12.729 1.00 75.94 100 VAL A O 1
ATOM 837 N N . GLN A 1 101 ? -10.461 5.082 13.856 1.00 73.50 101 GLN A N 1
ATOM 838 C CA . GLN A 1 101 ? -10.967 6.419 13.561 1.00 73.50 101 GLN A CA 1
ATOM 839 C C . GLN A 1 101 ? -10.145 7.510 14.255 1.00 73.50 101 GLN A C 1
ATOM 841 O O . GLN A 1 101 ? -9.803 8.505 13.623 1.00 73.50 101 GLN A O 1
ATOM 846 N N . LEU A 1 102 ? -9.790 7.336 15.531 1.00 73.38 102 LEU A N 1
ATOM 847 C CA . LEU A 1 102 ? -8.914 8.262 16.254 1.00 73.38 102 LEU A CA 1
ATOM 848 C C . LEU A 1 102 ? -7.535 8.331 15.606 1.00 73.38 102 LEU A C 1
ATOM 850 O O . LEU A 1 102 ? -6.987 9.419 15.424 1.00 73.38 102 LEU A O 1
ATOM 854 N N . PHE A 1 103 ? -7.007 7.177 15.213 1.00 73.06 103 PHE A N 1
ATOM 855 C CA . PHE A 1 103 ? -5.737 7.066 14.519 1.00 73.06 103 PHE A CA 1
ATOM 856 C C . PHE A 1 103 ? -5.791 7.759 13.149 1.00 73.06 103 PHE A C 1
ATOM 858 O O . PHE A 1 103 ? -4.974 8.624 12.840 1.00 73.06 103 PHE A O 1
ATOM 865 N N . THR A 1 104 ? -6.827 7.493 12.357 1.00 69.38 104 THR A N 1
ATOM 866 C CA . THR A 1 104 ? -6.985 8.092 11.026 1.00 69.38 104 THR A CA 1
ATOM 867 C C . THR A 1 104 ? -7.351 9.575 11.090 1.00 69.38 104 THR A C 1
ATOM 869 O O . THR A 1 104 ? -6.940 10.329 10.224 1.00 69.38 104 THR A O 1
ATOM 872 N N . ASN A 1 105 ? -8.042 10.058 12.120 1.00 68.19 105 ASN A N 1
ATOM 873 C CA . ASN A 1 105 ? -8.279 11.495 12.294 1.00 68.19 105 ASN A CA 1
ATOM 874 C C . ASN A 1 105 ? -7.008 12.232 12.732 1.00 68.19 105 ASN A C 1
ATOM 876 O O . ASN A 1 105 ? -6.768 13.356 12.295 1.00 68.19 105 ASN A O 1
ATOM 880 N N . ARG A 1 106 ? -6.182 11.605 13.579 1.00 66.88 106 ARG A N 1
ATOM 881 C CA . ARG A 1 106 ? -4.916 12.184 14.044 1.00 66.88 106 ARG A CA 1
ATOM 882 C C . ARG A 1 106 ? -3.884 12.288 12.919 1.00 66.88 106 ARG A C 1
ATOM 884 O O . ARG A 1 106 ? -3.185 13.293 12.856 1.00 66.88 106 ARG A O 1
ATOM 891 N N . PHE A 1 107 ? -3.804 11.276 12.057 1.00 63.56 107 PHE A N 1
ATOM 892 C CA . PHE A 1 107 ? -2.746 11.165 11.044 1.00 63.56 107 PHE A CA 1
ATOM 893 C C . PHE A 1 107 ? -3.262 11.347 9.607 1.00 63.56 107 PHE A C 1
ATOM 895 O O . PHE A 1 107 ? -2.618 11.971 8.774 1.00 63.56 107 PHE A O 1
ATOM 902 N N . GLY A 1 108 ? -4.471 10.872 9.312 1.00 54.03 108 GLY A N 1
ATOM 903 C CA . GLY A 1 108 ? -5.129 10.977 8.004 1.00 54.03 108 GLY A CA 1
ATOM 904 C C . GLY A 1 108 ? -5.957 12.250 7.789 1.00 54.03 108 GLY A C 1
ATOM 905 O O . GLY A 1 108 ? -6.417 12.474 6.671 1.00 54.03 108 GLY A O 1
ATOM 906 N N . GLY A 1 109 ? -6.110 13.119 8.798 1.00 49.62 109 GLY A N 1
ATOM 907 C CA . GLY A 1 109 ? -6.842 14.392 8.686 1.00 49.62 109 GLY A CA 1
ATOM 908 C C . GLY A 1 109 ? -6.234 15.406 7.702 1.00 49.62 109 GLY A C 1
ATOM 909 O O . GLY A 1 109 ? -6.892 16.378 7.339 1.00 49.62 109 GLY A O 1
ATOM 910 N N . GLN A 1 110 ? -4.999 15.182 7.238 1.00 53.19 110 GLN A N 1
ATOM 911 C CA . GLN A 1 110 ? -4.400 15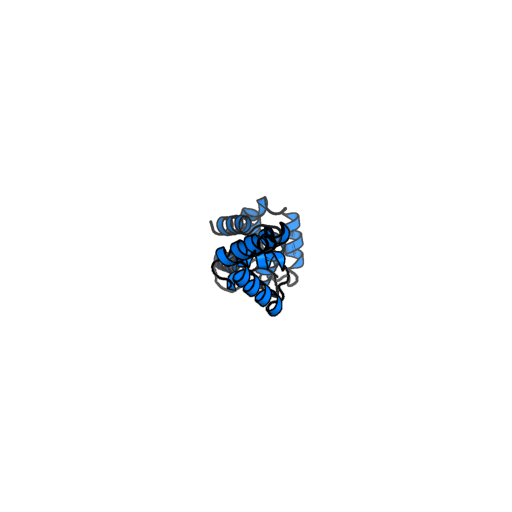.944 6.133 1.00 53.19 110 GLN A CA 1
ATOM 912 C C . GLN A 1 110 ? -4.682 15.336 4.749 1.00 53.19 110 GLN A C 1
ATOM 914 O O . GLN A 1 110 ? -4.503 16.011 3.737 1.00 53.19 110 GLN A O 1
ATOM 919 N N . VAL A 1 111 ? -5.121 14.075 4.694 1.00 51.66 111 VAL A N 1
ATOM 920 C CA . VAL A 1 111 ? -5.266 13.293 3.457 1.00 51.66 111 VAL A CA 1
ATOM 921 C C . VAL A 1 111 ? -6.734 13.127 3.054 1.00 51.66 111 VAL A C 1
ATOM 923 O O . VAL A 1 111 ? -7.028 13.116 1.861 1.00 51.66 111 VAL A O 1
ATOM 926 N N . LEU A 1 112 ? -7.662 13.036 4.015 1.00 55.34 112 LEU A N 1
ATOM 927 C CA . LEU A 1 112 ? -9.101 12.886 3.767 1.00 55.34 112 LEU A CA 1
ATOM 928 C C . LEU A 1 112 ? -9.946 13.709 4.733 1.00 55.34 112 LEU A C 1
ATOM 930 O O . LEU A 1 112 ? -9.593 13.905 5.895 1.00 55.34 112 LEU A O 1
ATOM 934 N N . SER A 1 113 ? -11.114 14.141 4.261 1.00 61.75 113 SER A N 1
ATOM 935 C CA . SER A 1 113 ? -12.112 14.765 5.126 1.00 61.75 113 SER A CA 1
ATOM 936 C C . SER A 1 113 ? -12.742 13.736 6.070 1.00 61.75 113 SER A C 1
ATOM 938 O O . SER A 1 113 ? -12.945 12.576 5.708 1.00 61.75 113 SER A O 1
ATOM 940 N N . GLU A 1 114 ? -13.157 14.163 7.267 1.00 63.41 114 GLU A N 1
ATOM 941 C CA . GLU A 1 114 ? -13.876 13.280 8.201 1.00 63.41 114 GLU A CA 1
ATOM 942 C C . GLU A 1 114 ? -15.126 12.631 7.581 1.00 63.41 114 GLU A C 1
ATOM 944 O O . GLU A 1 114 ? -15.582 11.581 8.031 1.00 63.41 114 GLU A O 1
ATOM 949 N N . ARG A 1 115 ? -15.719 13.284 6.574 1.00 66.75 115 ARG A N 1
ATOM 950 C CA . ARG A 1 115 ? -16.868 12.762 5.837 1.00 66.75 115 ARG A CA 1
ATOM 951 C C . ARG A 1 115 ? -16.472 11.579 4.959 1.00 66.75 115 ARG A C 1
ATOM 953 O O . ARG A 1 115 ? -17.134 10.558 5.036 1.00 66.75 115 ARG A O 1
ATOM 960 N N . GLU A 1 116 ? -15.390 11.693 4.194 1.00 67.38 116 GLU A N 1
ATOM 961 C CA . GLU A 1 116 ? -14.883 10.583 3.376 1.00 67.38 116 GLU A CA 1
ATOM 962 C C . GLU A 1 116 ? -14.465 9.404 4.249 1.00 67.38 116 GLU A C 1
ATOM 964 O O . GLU A 1 116 ? -14.776 8.265 3.924 1.00 67.38 116 GLU A O 1
ATOM 969 N N . LEU A 1 117 ? -13.835 9.674 5.395 1.00 66.62 117 LEU A N 1
ATOM 970 C CA . LEU A 1 117 ? -13.522 8.634 6.370 1.00 66.62 117 LEU A CA 1
ATOM 971 C C . LEU A 1 117 ? -14.797 7.933 6.846 1.00 66.62 117 LEU A C 1
ATOM 973 O O . LEU A 1 117 ? -14.883 6.715 6.735 1.00 66.62 117 LEU A O 1
ATOM 977 N N . ARG A 1 118 ? -15.805 8.682 7.315 1.00 69.19 118 ARG A N 1
ATOM 978 C CA . ARG A 1 118 ? -17.087 8.118 7.777 1.00 69.19 118 ARG A CA 1
ATOM 979 C C . ARG A 1 118 ? -17.825 7.332 6.697 1.00 69.19 118 ARG A C 1
ATOM 981 O O . ARG A 1 118 ? -18.318 6.251 6.998 1.00 69.19 118 ARG A O 1
ATOM 988 N N . ASP A 1 119 ? -17.888 7.849 5.474 1.00 73.62 119 ASP A N 1
ATOM 989 C CA . ASP A 1 119 ? -18.586 7.195 4.363 1.00 73.62 119 ASP A CA 1
ATOM 990 C C . ASP A 1 119 ? -17.895 5.867 4.005 1.00 73.62 119 ASP A C 1
ATOM 992 O O . ASP A 1 119 ? -18.552 4.844 3.822 1.00 73.62 119 ASP A O 1
ATOM 996 N N . ILE A 1 120 ? -16.557 5.847 3.981 1.00 68.25 120 ILE A N 1
ATOM 997 C CA . ILE A 1 120 ? -15.798 4.619 3.726 1.00 68.25 120 ILE A CA 1
ATOM 998 C C . ILE A 1 120 ? -15.939 3.649 4.909 1.00 68.25 120 ILE A C 1
ATOM 1000 O O . ILE A 1 120 ? -16.126 2.458 4.687 1.00 68.25 120 ILE A O 1
ATOM 1004 N N . PHE A 1 121 ? -15.891 4.128 6.152 1.00 69.31 121 PHE A N 1
ATOM 1005 C CA . PHE A 1 121 ? -16.102 3.289 7.333 1.00 69.31 121 PHE A CA 1
ATOM 1006 C C . PHE A 1 121 ? -17.491 2.635 7.339 1.00 69.31 121 PHE A C 1
ATOM 1008 O O . PHE A 1 121 ? -17.584 1.432 7.558 1.00 69.31 121 PHE A O 1
ATOM 1015 N N . GLN A 1 122 ? -18.552 3.376 7.001 1.00 71.06 122 GLN A N 1
ATOM 1016 C CA . GLN A 1 122 ? -19.906 2.820 6.862 1.00 71.06 122 GLN A CA 1
ATOM 1017 C C . GLN A 1 122 ? -20.014 1.763 5.756 1.00 71.06 122 GLN A C 1
ATOM 1019 O O . GLN A 1 122 ? -20.809 0.832 5.867 1.00 71.06 122 GLN A O 1
ATOM 1024 N N . ASP A 1 123 ? -19.221 1.885 4.692 1.00 69.44 123 ASP A N 1
ATOM 1025 C CA . ASP A 1 123 ? -19.192 0.894 3.616 1.00 69.44 123 ASP A CA 1
ATOM 1026 C C . ASP A 1 123 ? -18.600 -0.457 4.060 1.00 69.44 123 ASP A C 1
ATOM 1028 O O . ASP A 1 123 ? -18.963 -1.490 3.477 1.00 69.44 123 ASP A O 1
ATOM 1032 N N . PHE A 1 124 ? -17.695 -0.446 5.049 1.00 62.69 124 PHE A N 1
ATOM 1033 C CA . PHE A 1 124 ? -16.966 -1.623 5.535 1.00 62.69 124 PHE A CA 1
ATOM 1034 C C . PHE A 1 124 ? -17.534 -2.206 6.836 1.00 62.69 124 PHE A C 1
ATOM 1036 O O . PHE A 1 124 ? -17.587 -3.426 6.939 1.00 62.69 124 PHE A O 1
ATOM 1043 N N . ASP A 1 125 ? -18.055 -1.392 7.760 1.00 64.94 125 ASP A N 1
ATOM 1044 C CA . ASP A 1 125 ? -18.726 -1.849 8.990 1.00 64.94 125 ASP A CA 1
ATOM 1045 C C . ASP A 1 125 ? -20.163 -2.335 8.711 1.00 64.94 125 ASP A C 1
ATOM 1047 O O . ASP A 1 125 ? -21.170 -1.788 9.166 1.00 64.94 125 ASP A O 1
ATOM 1051 N N . ARG A 1 126 ? -20.277 -3.369 7.873 1.00 58.16 126 ARG A N 1
ATOM 1052 C CA . ARG A 1 126 ? -21.560 -4.023 7.569 1.00 58.16 126 ARG A CA 1
ATOM 1053 C C . ARG A 1 126 ? -21.960 -5.034 8.637 1.00 58.16 126 ARG A C 1
ATOM 1055 O O . ARG A 1 126 ? -23.134 -5.398 8.703 1.00 58.16 126 ARG A O 1
ATOM 1062 N N . SER A 1 127 ? -20.997 -5.513 9.420 1.00 61.03 127 SER A N 1
ATOM 1063 C CA . SER A 1 127 ? -21.200 -6.447 10.526 1.00 61.03 127 SER A CA 1
ATOM 1064 C C . SER A 1 127 ? -21.773 -5.771 11.770 1.00 61.03 127 SER A C 1
ATOM 1066 O O . SER A 1 127 ? -22.390 -6.477 12.567 1.00 61.03 127 SER A O 1
ATOM 1068 N N . GLN A 1 128 ? -21.619 -4.445 11.917 1.00 65.62 128 GLN A N 1
ATOM 1069 C CA . GLN A 1 128 ? -21.991 -3.692 13.123 1.00 65.62 128 GLN A CA 1
ATOM 1070 C C . GLN A 1 128 ? -21.401 -4.308 14.397 1.00 65.62 128 GLN A C 1
ATOM 1072 O O . GLN A 1 128 ? -22.027 -4.272 15.459 1.00 65.62 128 GLN A O 1
ATOM 1077 N N . ASP A 1 129 ? -20.229 -4.936 14.291 1.00 72.44 129 ASP A N 1
ATOM 1078 C CA . ASP A 1 129 ? -19.556 -5.542 15.436 1.00 72.44 129 ASP A CA 1
ATOM 1079 C C . ASP A 1 129 ? -18.569 -4.579 16.106 1.00 72.44 129 ASP A C 1
ATOM 1081 O O . ASP A 1 129 ? -17.927 -4.973 17.071 1.00 72.44 129 ASP A O 1
ATOM 1085 N N . ASP A 1 130 ? -18.494 -3.314 15.664 1.00 74.81 130 ASP A N 1
ATOM 1086 C CA . ASP A 1 130 ? -17.585 -2.269 16.171 1.00 74.81 130 ASP A CA 1
ATOM 1087 C C . ASP A 1 130 ? -16.084 -2.632 16.055 1.00 74.81 130 ASP A C 1
ATOM 1089 O O . ASP A 1 130 ? -15.216 -1.937 16.605 1.00 74.81 130 ASP A O 1
ATOM 1093 N N . PHE A 1 131 ? -15.754 -3.690 15.306 1.00 81.12 131 PHE A N 1
ATOM 1094 C CA . PHE A 1 131 ? -14.395 -4.164 15.064 1.00 81.12 131 PHE A CA 1
ATOM 1095 C C . PHE A 1 131 ? -14.022 -4.033 13.589 1.00 81.12 131 PHE A C 1
ATOM 1097 O O . PHE A 1 131 ? -14.841 -4.203 12.698 1.00 81.12 131 PHE A O 1
ATOM 1104 N N . VAL A 1 132 ? -12.748 -3.756 13.340 1.00 80.75 132 VAL A N 1
ATOM 1105 C CA . VAL A 1 132 ? -12.144 -3.728 12.012 1.00 80.75 132 VAL A CA 1
ATOM 1106 C C . VAL A 1 132 ? -11.135 -4.862 11.949 1.00 80.75 132 VAL A C 1
ATOM 1108 O O . VAL A 1 132 ? -10.178 -4.922 12.726 1.00 80.75 132 VAL A O 1
ATOM 1111 N N . THR A 1 133 ? -11.361 -5.781 11.023 1.00 84.50 133 THR A N 1
ATOM 1112 C CA . THR A 1 133 ? -10.429 -6.863 10.717 1.00 84.50 133 THR A CA 1
ATOM 1113 C C . THR A 1 133 ? -9.267 -6.355 9.867 1.00 84.50 133 THR A C 1
ATOM 1115 O O . THR A 1 133 ? -9.335 -5.313 9.210 1.00 84.50 133 THR A O 1
ATOM 1118 N N . LYS A 1 134 ? -8.182 -7.130 9.831 1.00 84.81 134 LYS A N 1
ATOM 1119 C CA . LYS A 1 134 ? -7.015 -6.837 8.992 1.00 84.81 134 LYS A CA 1
ATOM 1120 C C . LYS A 1 134 ? -7.379 -6.631 7.515 1.00 84.81 134 LYS A C 1
ATOM 1122 O O . LYS A 1 134 ? -6.894 -5.690 6.892 1.00 84.81 134 LYS A O 1
ATOM 1127 N N . ASP A 1 135 ? -8.250 -7.471 6.961 1.00 84.38 135 ASP A N 1
ATOM 1128 C CA . ASP A 1 135 ? -8.646 -7.385 5.550 1.00 84.38 135 ASP A CA 1
ATOM 1129 C C . ASP A 1 135 ? -9.443 -6.103 5.255 1.00 84.38 135 ASP A C 1
ATOM 1131 O O . ASP A 1 135 ? -9.225 -5.455 4.227 1.00 84.38 135 ASP A O 1
ATOM 1135 N N . GLU A 1 136 ? -10.319 -5.689 6.175 1.00 81.94 136 GLU A N 1
ATOM 1136 C CA . GLU A 1 136 ? -11.074 -4.433 6.076 1.00 81.94 136 GLU A CA 1
ATOM 1137 C C . GLU A 1 136 ? -10.154 -3.219 6.178 1.00 81.94 136 GLU A C 1
ATOM 1139 O O . GLU A 1 136 ? -10.266 -2.287 5.379 1.00 81.94 136 GLU A O 1
ATOM 1144 N N . PHE A 1 137 ? -9.189 -3.262 7.096 1.00 83.56 137 PHE A N 1
ATOM 1145 C CA . PHE A 1 137 ? -8.163 -2.235 7.228 1.00 83.56 137 PHE A CA 1
ATOM 1146 C C . PHE A 1 137 ? -7.348 -2.088 5.934 1.00 83.56 137 PHE A C 1
ATOM 1148 O O . PHE A 1 137 ? -7.205 -0.988 5.398 1.00 83.56 137 PHE A O 1
ATOM 1155 N N . LEU A 1 138 ? -6.858 -3.194 5.367 1.00 86.69 138 LEU A N 1
ATOM 1156 C CA . LEU A 1 138 ? -6.101 -3.165 4.113 1.00 86.69 138 LEU A CA 1
ATOM 1157 C C . LEU A 1 138 ? -6.949 -2.641 2.947 1.00 86.69 138 LEU A C 1
ATOM 1159 O O . LEU A 1 138 ? -6.476 -1.817 2.162 1.00 86.69 138 LEU A O 1
ATOM 1163 N N . ALA A 1 139 ? -8.207 -3.070 2.835 1.00 83.50 139 ALA A N 1
ATOM 1164 C CA . ALA A 1 139 ? -9.116 -2.608 1.789 1.00 83.50 139 ALA A CA 1
ATOM 1165 C C . ALA A 1 139 ? -9.460 -1.114 1.918 1.00 83.50 139 ALA A C 1
ATOM 1167 O O . ALA A 1 139 ? -9.575 -0.417 0.901 1.00 83.50 139 ALA A O 1
ATOM 1168 N N . PHE A 1 140 ? -9.586 -0.615 3.148 1.00 80.62 140 PHE A N 1
ATOM 1169 C CA . PHE A 1 140 ? -9.758 0.800 3.454 1.00 80.62 140 PHE A CA 1
ATOM 1170 C C . PHE A 1 140 ? -8.563 1.609 2.940 1.00 80.62 140 PHE A C 1
ATOM 1172 O O . PHE A 1 140 ? -8.719 2.444 2.045 1.00 80.62 140 PHE A O 1
ATOM 1179 N N . PHE A 1 141 ? -7.348 1.291 3.392 1.00 80.94 141 PHE A N 1
ATOM 1180 C CA . PHE A 1 141 ? -6.139 2.011 2.978 1.00 80.94 141 PHE A CA 1
ATOM 1181 C C . PHE A 1 141 ? -5.816 1.853 1.488 1.00 80.94 141 PHE A C 1
ATOM 1183 O O . PHE A 1 141 ? -5.263 2.775 0.881 1.00 80.94 141 PHE A O 1
ATOM 1190 N N . ALA A 1 142 ? -6.226 0.753 0.853 1.00 84.06 142 ALA A N 1
ATOM 1191 C CA . ALA A 1 142 ? -6.116 0.568 -0.593 1.00 84.06 142 ALA A CA 1
ATOM 1192 C C . ALA A 1 142 ? -6.955 1.558 -1.401 1.00 84.06 142 ALA A C 1
ATOM 1194 O O . ALA A 1 142 ? -6.537 1.991 -2.476 1.00 84.06 142 ALA A O 1
ATOM 1195 N N . LYS A 1 143 ? -8.149 1.923 -0.921 1.00 80.44 143 LYS A N 1
ATOM 1196 C CA . LYS A 1 143 ? -8.982 2.935 -1.589 1.00 80.44 143 LYS A CA 1
ATOM 1197 C C . LYS A 1 143 ? -8.362 4.327 -1.467 1.00 80.44 143 LYS A C 1
ATOM 1199 O O . LYS A 1 143 ? -8.394 5.085 -2.434 1.00 80.44 143 LYS A O 1
ATOM 1204 N N . ILE A 1 144 ? -7.776 4.623 -0.311 1.00 76.88 144 ILE A N 1
ATOM 1205 C CA . ILE A 1 144 ? -7.243 5.946 0.041 1.00 76.88 144 ILE A CA 1
ATOM 1206 C C . ILE A 1 144 ? -5.907 6.204 -0.655 1.00 76.88 144 ILE A C 1
ATOM 1208 O O . ILE A 1 144 ? -5.721 7.226 -1.312 1.00 76.88 144 ILE A O 1
ATOM 1212 N N . SER A 1 145 ? -4.995 5.237 -0.580 1.00 77.81 145 SER A N 1
ATOM 1213 C CA . SER A 1 145 ? -3.632 5.384 -1.096 1.00 77.81 145 SER A CA 1
ATOM 1214 C C . SER A 1 145 ? -3.496 5.126 -2.598 1.00 77.81 145 SER A C 1
ATOM 1216 O O . SER A 1 145 ? -2.407 5.284 -3.151 1.00 77.81 145 SER A O 1
ATOM 1218 N N . ARG A 1 146 ? -4.581 4.763 -3.299 1.00 74.88 146 ARG A N 1
ATOM 1219 C CA . ARG A 1 146 ? -4.539 4.364 -4.720 1.00 74.88 146 ARG A CA 1
ATOM 1220 C C . ARG A 1 146 ? -3.887 5.401 -5.633 1.00 74.88 146 ARG A C 1
ATOM 1222 O O . ARG A 1 146 ? -3.228 5.032 -6.592 1.00 74.88 146 ARG A O 1
ATOM 1229 N N . LYS A 1 147 ? -4.101 6.691 -5.360 1.00 74.56 147 LYS A N 1
ATOM 1230 C CA . LYS A 1 147 ? -3.574 7.795 -6.182 1.00 74.56 147 LYS A CA 1
ATOM 1231 C C . LYS A 1 147 ? -2.252 8.368 -5.667 1.00 74.56 147 LYS A C 1
ATOM 1233 O O . LYS A 1 147 ? -1.674 9.219 -6.335 1.00 74.56 147 LYS A O 1
ATOM 1238 N N . GLN A 1 148 ? -1.801 7.940 -4.491 1.00 78.81 148 GLN A N 1
ATOM 1239 C CA . GLN A 1 148 ? -0.594 8.459 -3.857 1.00 78.81 148 GLN A CA 1
ATOM 1240 C C . GLN A 1 148 ? 0.644 7.745 -4.387 1.00 78.81 148 GLN A C 1
ATOM 1242 O O . GLN A 1 148 ? 0.607 6.549 -4.696 1.00 78.81 148 GLN A O 1
ATOM 1247 N N . LYS A 1 149 ? 1.762 8.467 -4.452 1.00 82.62 149 LYS A N 1
ATOM 1248 C CA . LYS A 1 149 ? 3.067 7.869 -4.767 1.00 82.62 149 LYS A CA 1
ATOM 1249 C C . LYS A 1 149 ? 3.610 7.107 -3.556 1.00 82.62 149 LYS A C 1
ATOM 1251 O O . LYS A 1 149 ? 3.255 7.412 -2.422 1.00 82.62 149 LYS A O 1
ATOM 1256 N N . ASN A 1 150 ? 4.532 6.166 -3.782 1.00 83.56 150 ASN A N 1
ATOM 1257 C CA . ASN A 1 150 ? 5.136 5.381 -2.693 1.00 83.56 150 ASN A CA 1
ATOM 1258 C C . ASN A 1 150 ? 5.799 6.269 -1.624 1.00 83.56 150 ASN A C 1
ATOM 1260 O O . ASN A 1 150 ? 5.650 5.991 -0.445 1.00 83.56 150 ASN A O 1
ATOM 1264 N N . ALA A 1 151 ? 6.432 7.383 -2.010 1.00 85.06 151 ALA A N 1
ATOM 1265 C CA . ALA A 1 151 ? 7.029 8.322 -1.055 1.00 85.06 151 ALA A CA 1
ATOM 1266 C C . ALA A 1 151 ? 5.996 8.997 -0.130 1.00 85.06 151 ALA A C 1
ATOM 1268 O O . ALA A 1 151 ? 6.216 9.094 1.071 1.00 85.06 151 ALA A O 1
ATOM 1269 N N . GLU A 1 152 ? 4.857 9.438 -0.672 1.00 83.94 152 GLU A N 1
ATOM 1270 C CA . GLU A 1 152 ? 3.772 10.048 0.118 1.00 83.94 152 GLU A CA 1
ATOM 1271 C C . GLU A 1 152 ? 3.125 9.013 1.042 1.00 83.94 152 GLU A C 1
ATOM 1273 O O . GLU A 1 152 ? 2.843 9.290 2.207 1.00 83.94 152 GLU A O 1
ATOM 1278 N N . PHE A 1 153 ? 2.938 7.798 0.526 1.00 85.81 153 PHE A N 1
ATOM 1279 C CA . PHE A 1 153 ? 2.447 6.665 1.297 1.00 85.81 153 PHE A CA 1
ATOM 1280 C C . PHE A 1 153 ? 3.390 6.308 2.455 1.00 85.81 153 PHE A C 1
ATOM 1282 O O . PHE A 1 153 ? 2.936 6.039 3.564 1.00 85.81 153 PHE A O 1
ATOM 1289 N N . ASP A 1 154 ? 4.700 6.347 2.224 1.00 87.44 154 ASP A N 1
ATOM 1290 C CA . ASP A 1 154 ? 5.700 6.086 3.255 1.00 87.44 154 ASP A CA 1
ATOM 1291 C C . ASP A 1 154 ? 5.674 7.135 4.358 1.00 87.44 154 ASP A C 1
ATOM 1293 O O . ASP A 1 154 ? 5.738 6.777 5.533 1.00 87.44 154 ASP A O 1
ATOM 1297 N N . THR A 1 155 ? 5.550 8.413 3.994 1.00 86.12 155 THR A N 1
ATOM 1298 C CA . THR A 1 155 ? 5.362 9.493 4.966 1.00 86.12 155 THR A CA 1
ATOM 1299 C C . THR A 1 155 ? 4.113 9.249 5.805 1.00 86.12 155 THR A C 1
ATOM 1301 O O . THR A 1 155 ? 4.213 9.247 7.027 1.00 86.12 155 THR A O 1
ATOM 1304 N N . MET A 1 156 ? 2.978 8.932 5.172 1.00 82.38 156 MET A N 1
ATOM 1305 C CA . MET A 1 156 ? 1.727 8.624 5.873 1.00 82.38 156 MET A CA 1
ATOM 1306 C C . MET A 1 156 ? 1.895 7.460 6.863 1.00 82.38 156 MET A C 1
ATOM 1308 O O . MET A 1 156 ? 1.498 7.564 8.020 1.00 82.38 156 MET A O 1
ATOM 1312 N N . VAL A 1 157 ? 2.514 6.358 6.433 1.00 84.62 157 VAL A N 1
ATOM 1313 C CA . VAL A 1 157 ? 2.745 5.179 7.283 1.00 84.62 157 VAL A CA 1
ATOM 1314 C C . VAL A 1 157 ? 3.696 5.489 8.443 1.00 84.62 157 VAL A C 1
ATOM 1316 O O . VAL A 1 157 ? 3.482 5.018 9.559 1.00 84.62 157 VAL A O 1
ATOM 1319 N N . ASN A 1 158 ? 4.749 6.270 8.205 1.00 85.19 158 ASN A N 1
ATOM 1320 C CA . ASN A 1 158 ? 5.702 6.636 9.250 1.00 85.19 158 ASN A CA 1
ATOM 1321 C C . ASN A 1 158 ? 5.079 7.582 10.281 1.00 85.19 158 ASN A C 1
ATOM 1323 O O . ASN A 1 158 ? 5.313 7.405 11.471 1.00 85.19 158 ASN A O 1
ATOM 1327 N N . GLU A 1 159 ? 4.272 8.551 9.840 1.00 81.19 159 GLU A N 1
ATOM 1328 C CA . GLU A 1 159 ? 3.528 9.443 10.736 1.00 81.19 159 GLU A CA 1
ATOM 1329 C C . GLU A 1 159 ? 2.550 8.664 11.610 1.00 81.19 159 GLU A C 1
ATOM 1331 O O . GLU A 1 159 ? 2.455 8.926 12.802 1.00 81.19 159 GLU A O 1
ATOM 1336 N N . MET A 1 160 ? 1.888 7.659 11.037 1.00 75.94 160 MET A N 1
ATOM 1337 C CA . MET A 1 160 ? 0.995 6.757 11.758 1.00 75.94 160 MET A CA 1
ATOM 1338 C C . MET A 1 160 ? 1.691 5.987 12.891 1.00 75.94 160 MET A C 1
ATOM 1340 O O . MET A 1 160 ? 1.099 5.779 13.945 1.00 75.94 160 MET A O 1
ATOM 1344 N N . MET A 1 161 ? 2.945 5.573 12.707 1.00 74.31 161 MET A N 1
ATOM 1345 C CA . MET A 1 161 ? 3.698 4.812 13.718 1.00 74.31 161 MET A CA 1
ATOM 1346 C C . MET A 1 161 ? 4.551 5.686 14.656 1.00 74.31 161 MET A C 1
ATOM 1348 O O . MET A 1 161 ? 5.299 5.136 15.469 1.00 74.31 161 MET A O 1
ATOM 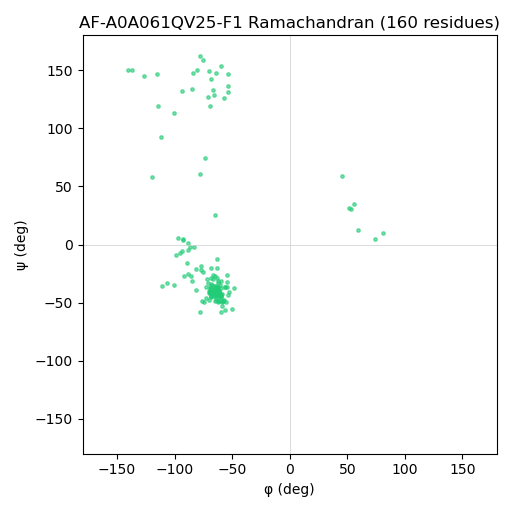1352 N N . SER A 1 162 ? 4.482 7.018 14.531 1.00 70.75 162 SER A N 1
ATOM 1353 C CA . SER A 1 162 ? 5.253 7.970 15.346 1.00 70.75 162 SER A CA 1
ATOM 1354 C C . SER A 1 162 ? 4.555 8.356 16.646 1.00 70.75 162 SER A C 1
ATOM 1356 O O . SER A 1 162 ? 5.322 8.699 17.577 1.00 70.75 162 SER A O 1
#

Sequence (162 aa):
MVRHVDALDPLPDERIKEQDAEYLSRHNIDSLFEDILQRLLVQKPKDHIQFIIDSLLFDNPDDAVQDPLTGMSRYRVRKLERVFEYIDKDSDGKVRHQDVQLFTNRFGGQVLSERELRDIFQDFDRSQDDFVTKDEFLAFFAKISRKQKNAEFDTMVNEMMS

InterPro domains:
  IPR002048 EF-hand domain [PF13499] (79-141)
  IPR002048 EF-hand domain [PS50222] (75-110)
  IPR002048 EF-hand domain [PS50222] (112-147)
  IPR002048 EF-hand domain [SM00054] (79-107)
  IPR002048 EF-hand domain [SM00054] (116-144)
  IPR011992 EF-hand domain pair [SSF47473] (72-157)
  IPR018247 EF-Hand 1, calcium-binding site [PS00018] (125-137)

Solvent-accessible surface area (backbone atoms only — not comparable to full-atom values): 9432 Å² total; per-residue (Å²): 132,84,68,86,72,85,68,66,76,71,50,72,68,54,52,49,52,50,51,51,50,51,50,35,61,76,67,48,43,60,63,54,49,50,53,51,51,54,48,44,72,73,66,59,50,83,47,60,66,61,35,51,54,34,46,72,71,38,94,50,62,71,33,22,41,48,39,88,86,57,48,41,29,40,51,59,49,56,53,50,50,53,51,48,57,67,67,27,80,82,69,77,69,49,35,46,46,68,56,55,48,54,51,40,53,73,58,35,53,86,79,45,53,75,62,59,52,49,56,53,48,58,71,66,55,73,80,73,74,60,57,38,41,64,67,56,50,49,44,52,51,36,67,68,49,66,85,53,53,71,69,61,49,49,51,53,55,51,58,66,76,106

Nearest PDB structures (foldseek):
  4okh-assembly2_C-2  TM=8.023E-01  e=6.491E-02  Homo sapiens
  2k7d-assembly1_A  TM=6.288E-01  e=1.610E-01  Homo sapiens
  8j07-assembly1_13  TM=7.770E-01  e=3.786E-01  Homo sapiens
  5fyx-assembly1_A  TM=4.414E-01  e=7.223E-02  Drosophila melanogaster
  4mxa-assembly1_A  TM=5.551E-01  e=5.218E-01  Neospora caninum Liverpool

Organism: NCBI:txid582737

pLDDT: mean 77.94, std 11.41, range [44.09, 92.31]